Protein AF-L8THS9-F1 (afdb_monomer_lite)

Struct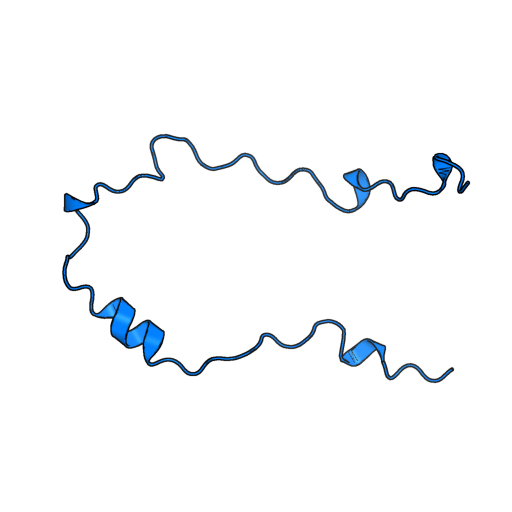ure (mmCIF, N/CA/C/O backbone):
data_AF-L8THS9-F1
#
_entry.id   AF-L8THS9-F1
#
loop_
_atom_site.group_PDB
_atom_site.id
_atom_site.type_symbol
_atom_site.label_atom_id
_atom_site.label_alt_id
_atom_site.label_comp_id
_atom_site.label_asym_id
_atom_site.label_entity_id
_atom_site.label_seq_id
_atom_site.pdbx_PDB_ins_code
_atom_site.Cartn_x
_atom_site.Cartn_y
_atom_site.Cartn_z
_atom_site.occupancy
_atom_site.B_iso_or_equiv
_atom_site.auth_seq_id
_atom_site.auth_comp_id
_atom_site.auth_asym_id
_atom_site.auth_atom_id
_atom_site.pdbx_PDB_model_num
ATOM 1 N N . MET A 1 1 ? 1.126 41.017 -0.228 1.00 53.91 1 MET A N 1
ATOM 2 C CA . MET A 1 1 ? 1.717 39.805 -0.828 1.00 53.91 1 MET A CA 1
ATOM 3 C C . MET A 1 1 ? 2.799 39.319 0.121 1.00 53.91 1 MET A C 1
ATOM 5 O O . MET A 1 1 ? 3.648 40.144 0.443 1.00 53.91 1 MET A O 1
ATOM 9 N N . PRO A 1 2 ? 2.742 38.087 0.658 1.00 58.09 2 PRO A N 1
ATOM 10 C CA . PRO A 1 2 ? 3.833 37.572 1.482 1.00 58.09 2 PRO A CA 1
ATOM 11 C C . PRO A 1 2 ? 5.127 37.527 0.656 1.00 58.09 2 PRO A C 1
ATOM 13 O O . PRO A 1 2 ? 5.091 37.217 -0.535 1.00 58.09 2 PRO A O 1
ATOM 16 N N . HIS A 1 3 ? 6.244 37.907 1.278 1.00 56.41 3 HIS A N 1
ATOM 17 C CA . HIS A 1 3 ? 7.566 37.882 0.653 1.00 56.41 3 HIS A CA 1
ATOM 18 C C . HIS A 1 3 ? 7.938 36.441 0.248 1.00 56.41 3 HIS A C 1
ATOM 20 O O . HIS A 1 3 ? 7.641 35.512 1.003 1.00 56.41 3 HIS A O 1
ATOM 26 N N . PRO A 1 4 ? 8.608 36.235 -0.902 1.00 60.16 4 PRO A N 1
ATOM 27 C CA . PRO A 1 4 ? 9.059 34.911 -1.344 1.00 60.16 4 PRO A CA 1
ATOM 28 C C . PRO A 1 4 ? 10.034 34.249 -0.353 1.00 60.16 4 PRO A C 1
ATOM 30 O O . PRO A 1 4 ? 10.141 33.030 -0.330 1.00 60.16 4 PRO A O 1
ATOM 33 N N . ASP A 1 5 ? 10.663 35.033 0.525 1.00 61.53 5 ASP A N 1
ATOM 34 C CA . ASP A 1 5 ? 11.592 34.555 1.557 1.00 61.53 5 ASP A CA 1
ATOM 35 C C . ASP A 1 5 ? 10.900 33.899 2.770 1.00 61.53 5 ASP A C 1
ATOM 37 O O . ASP A 1 5 ? 11.570 33.401 3.670 1.00 61.53 5 ASP A O 1
ATOM 41 N N . ALA A 1 6 ? 9.561 33.909 2.828 1.00 61.25 6 ALA A N 1
ATOM 42 C CA . ALA A 1 6 ? 8.785 33.293 3.910 1.00 61.25 6 ALA A CA 1
ATOM 43 C C . ALA A 1 6 ? 8.386 31.831 3.630 1.00 61.25 6 ALA A C 1
ATOM 45 O O . ALA A 1 6 ? 7.711 31.211 4.454 1.00 61.25 6 ALA A O 1
ATOM 46 N N . TRP A 1 7 ? 8.756 31.285 2.468 1.00 65.06 7 TRP A N 1
ATOM 47 C CA . TRP A 1 7 ? 8.468 29.893 2.138 1.00 65.06 7 TRP A CA 1
ATOM 48 C C . TRP A 1 7 ? 9.451 28.987 2.887 1.00 65.06 7 TRP A C 1
ATOM 50 O O . TRP A 1 7 ? 10.658 29.236 2.837 1.00 65.06 7 TRP A O 1
ATOM 60 N N . PRO A 1 8 ? 8.971 27.947 3.593 1.00 71.31 8 PRO A N 1
ATOM 61 C CA . PRO A 1 8 ? 9.850 26.937 4.157 1.00 71.31 8 PRO A CA 1
ATOM 62 C C . PRO A 1 8 ? 10.759 26.381 3.066 1.00 71.31 8 PRO A C 1
ATOM 64 O O . PRO A 1 8 ? 10.321 26.154 1.939 1.00 71.31 8 PRO A O 1
ATOM 67 N N . ASP A 1 9 ? 12.017 26.129 3.409 1.00 75.25 9 ASP A N 1
ATOM 68 C CA . ASP A 1 9 ? 12.907 25.366 2.544 1.00 75.25 9 ASP A CA 1
ATOM 69 C C . ASP A 1 9 ? 12.422 23.908 2.526 1.00 75.25 9 ASP A C 1
ATOM 71 O O . ASP A 1 9 ? 12.836 23.074 3.334 1.00 75.25 9 ASP A O 1
ATOM 75 N N . PHE A 1 10 ? 11.455 23.618 1.652 1.00 67.81 10 PHE A N 1
ATOM 76 C CA . PHE A 1 10 ? 10.831 22.301 1.544 1.00 67.81 10 PHE A CA 1
ATOM 77 C C . PHE A 1 10 ? 11.848 21.217 1.185 1.00 67.81 10 PHE A C 1
ATOM 79 O O . PHE A 1 10 ? 11.673 20.082 1.613 1.00 67.81 10 PHE A O 1
ATOM 86 N N . ALA A 1 11 ? 12.942 21.566 0.503 1.00 69.12 11 ALA A N 1
ATOM 87 C CA . ALA A 1 11 ? 14.021 20.630 0.199 1.00 69.12 11 ALA A CA 1
ATOM 88 C C . ALA A 1 11 ? 14.795 20.188 1.456 1.00 69.12 11 ALA A C 1
ATOM 90 O O . ALA A 1 11 ? 15.352 19.093 1.488 1.00 69.12 11 ALA A O 1
ATOM 91 N N . ARG A 1 12 ? 14.810 21.004 2.523 1.00 70.56 12 ARG A N 1
ATOM 92 C CA . ARG A 1 12 ? 15.334 20.600 3.843 1.00 70.56 12 ARG A CA 1
ATOM 93 C C . ARG A 1 12 ? 14.360 19.748 4.646 1.00 70.56 12 ARG A C 1
ATOM 95 O O . ARG A 1 12 ? 14.799 18.929 5.448 1.00 70.56 12 ARG A O 1
ATOM 102 N N . LEU A 1 13 ? 13.062 19.992 4.489 1.00 77.44 13 LEU A N 1
ATOM 103 C CA . LEU A 1 13 ? 12.015 19.281 5.228 1.00 77.44 13 LEU A CA 1
ATOM 104 C C . LEU A 1 13 ? 11.690 17.918 4.607 1.00 77.44 13 LEU A C 1
ATOM 106 O O . LEU A 1 13 ? 11.299 17.000 5.323 1.00 77.44 13 LEU A O 1
ATOM 110 N N . TYR A 1 14 ? 11.881 17.792 3.297 1.00 76.38 14 TYR A N 1
ATOM 111 C CA . TYR A 1 14 ? 11.592 16.600 2.517 1.00 76.38 14 TYR A CA 1
ATOM 112 C C . TYR A 1 14 ? 12.820 16.291 1.657 1.00 76.38 14 TYR A C 1
ATOM 114 O O . TYR A 1 14 ? 12.955 16.868 0.574 1.00 76.38 14 TYR A O 1
ATOM 122 N N . PRO A 1 15 ? 13.751 15.443 2.141 1.00 78.25 15 PRO A N 1
ATOM 123 C CA . PRO A 1 15 ? 14.844 14.980 1.298 1.00 78.25 15 PRO A CA 1
ATOM 124 C C . PRO A 1 15 ? 14.264 14.330 0.041 1.00 78.25 15 PRO A C 1
ATOM 126 O O . PRO A 1 15 ? 13.168 13.765 0.082 1.00 78.25 15 PRO A O 1
ATOM 129 N N . GLU A 1 16 ? 14.996 14.428 -1.069 1.00 78.12 16 GLU A N 1
ATOM 130 C CA . GLU A 1 16 ? 14.584 13.801 -2.322 1.00 78.12 16 GLU A CA 1
ATOM 131 C C . GLU A 1 16 ? 14.285 12.317 -2.060 1.00 78.12 16 GLU A C 1
ATOM 133 O O . GLU A 1 16 ? 15.109 11.633 -1.435 1.00 78.12 16 GLU A O 1
ATOM 138 N N . PRO A 1 17 ? 13.091 11.826 -2.443 1.00 77.50 17 PRO A N 1
ATOM 139 C CA . PRO A 1 17 ? 12.773 10.425 -2.260 1.00 77.50 17 PRO A CA 1
ATOM 140 C C . PRO A 1 17 ? 13.795 9.576 -3.024 1.00 77.50 17 PRO A C 1
ATOM 142 O O . PRO A 1 17 ? 14.360 10.024 -4.026 1.00 77.50 17 PRO A O 1
ATOM 145 N N . PRO A 1 18 ? 14.065 8.350 -2.558 1.00 81.69 18 PRO A N 1
ATOM 146 C CA . PRO A 1 18 ? 14.924 7.441 -3.295 1.00 81.69 18 PRO A CA 1
ATOM 147 C C . PRO A 1 18 ? 14.409 7.258 -4.729 1.00 81.69 18 PRO A C 1
ATOM 149 O O . PRO A 1 18 ? 13.206 7.303 -4.982 1.00 81.69 18 PRO A O 1
ATOM 152 N N . ILE A 1 19 ? 15.344 7.045 -5.658 1.00 78.56 19 ILE A N 1
ATOM 153 C CA . ILE A 1 19 ? 15.043 6.710 -7.053 1.00 78.56 19 ILE A CA 1
ATOM 154 C C . ILE A 1 19 ? 14.100 5.500 -7.0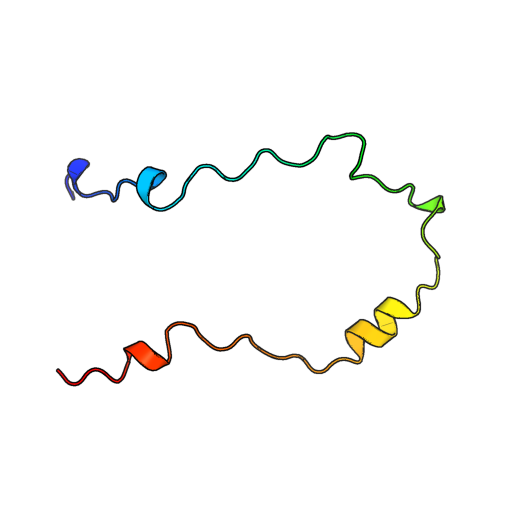79 1.00 78.56 19 ILE A C 1
ATOM 156 O O . ILE A 1 19 ? 14.367 4.507 -6.398 1.00 78.56 19 ILE A O 1
ATOM 160 N N . GLU A 1 20 ? 13.015 5.593 -7.856 1.00 76.31 20 GLU A N 1
ATOM 161 C CA . GLU A 1 20 ? 12.075 4.483 -8.035 1.00 76.31 20 GLU A CA 1
ATOM 162 C C . GLU A 1 20 ? 12.775 3.226 -8.570 1.00 76.31 20 GLU A C 1
ATOM 164 O O . GLU A 1 20 ? 13.789 3.293 -9.271 1.00 76.31 20 GLU A O 1
ATOM 169 N N . GLU A 1 21 ? 12.231 2.062 -8.218 1.00 75.31 21 GLU A N 1
ATO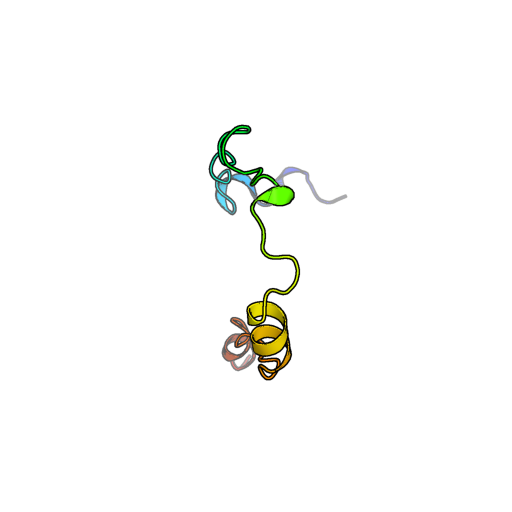M 170 C CA . GLU A 1 21 ? 12.783 0.768 -8.610 1.00 75.31 21 GLU A CA 1
ATOM 171 C C . GLU A 1 21 ? 12.918 0.625 -10.143 1.00 75.31 21 GLU A C 1
ATOM 173 O O . GLU A 1 21 ? 12.186 1.254 -10.913 1.00 75.31 21 GLU A O 1
ATOM 178 N N . PRO A 1 22 ? 13.888 -0.174 -10.630 1.00 68.94 22 PRO A N 1
ATOM 179 C CA . PRO A 1 22 ? 14.175 -0.286 -12.056 1.00 68.94 22 PRO A CA 1
ATOM 180 C C . PRO A 1 22 ? 12.959 -0.763 -12.860 1.00 68.94 22 PRO A C 1
ATOM 182 O O . PRO A 1 22 ? 12.324 -1.759 -12.516 1.00 68.94 22 PRO A O 1
ATOM 185 N N . LEU A 1 23 ? 12.726 -0.115 -14.010 1.00 65.25 23 LEU A N 1
ATOM 186 C CA . LEU A 1 23 ? 11.605 -0.369 -14.934 1.00 65.25 23 LEU A CA 1
ATOM 187 C C . LEU A 1 23 ? 11.351 -1.853 -15.253 1.00 65.25 23 LEU A C 1
ATOM 189 O O . LEU A 1 23 ? 10.234 -2.233 -15.579 1.00 65.25 23 LEU A O 1
ATOM 193 N N . SER A 1 24 ? 12.392 -2.685 -15.212 1.00 63.16 24 SER A N 1
ATOM 194 C CA . SER A 1 24 ? 12.346 -4.087 -15.622 1.00 63.16 24 SER A CA 1
ATOM 195 C C . SER A 1 24 ? 12.010 -5.075 -14.501 1.00 63.16 24 SER A C 1
ATOM 197 O O . SER A 1 24 ? 12.117 -6.275 -14.738 1.00 63.16 24 SER A O 1
ATOM 199 N N . ARG A 1 25 ? 11.703 -4.619 -13.277 1.00 59.53 25 ARG A N 1
ATOM 200 C CA . ARG A 1 25 ? 11.474 -5.516 -12.127 1.00 59.53 25 ARG A CA 1
ATOM 201 C C . ARG A 1 25 ? 10.122 -5.354 -11.429 1.00 59.53 25 ARG A C 1
ATOM 203 O O . ARG A 1 25 ? 9.839 -6.134 -10.533 1.00 59.53 25 ARG A O 1
ATOM 210 N N . ASN A 1 26 ? 9.302 -4.403 -11.877 1.00 62.06 26 ASN A N 1
ATOM 211 C CA . ASN A 1 26 ? 8.018 -4.069 -11.247 1.00 6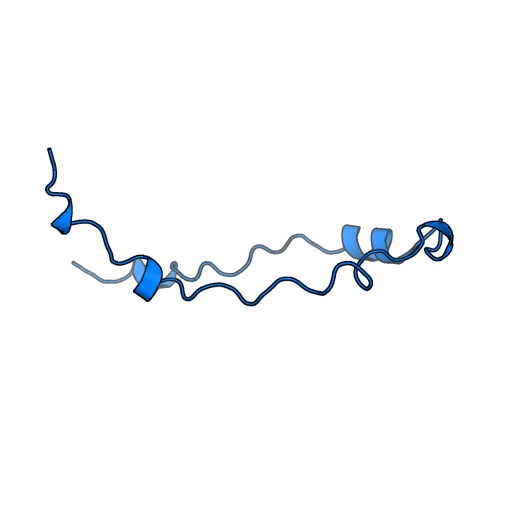2.06 26 ASN A CA 1
ATOM 212 C C . ASN A 1 26 ? 6.801 -4.592 -12.019 1.00 62.06 26 ASN A C 1
ATOM 214 O O . ASN A 1 26 ? 5.672 -4.389 -11.584 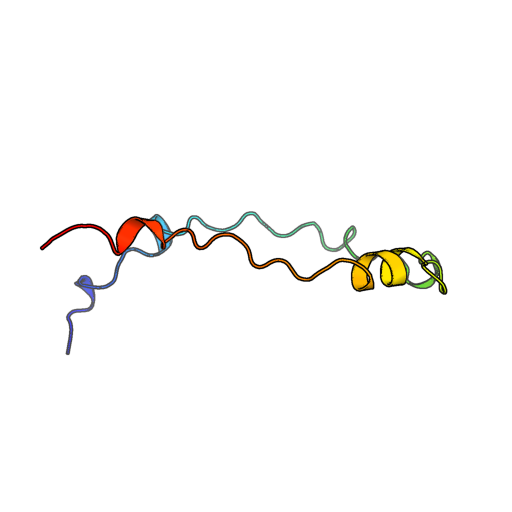1.00 62.06 26 ASN A O 1
ATOM 218 N N . LEU A 1 27 ? 7.016 -5.203 -13.186 1.00 63.69 27 LEU A N 1
ATOM 219 C CA . LEU A 1 27 ? 5.951 -5.782 -13.993 1.00 63.69 27 LEU A CA 1
ATOM 220 C C . LEU A 1 27 ? 6.063 -7.302 -13.881 1.00 63.69 27 LEU A C 1
ATOM 222 O O . LEU A 1 27 ? 6.810 -7.929 -14.631 1.00 63.69 27 LEU A O 1
ATOM 226 N N . GLU A 1 28 ? 5.386 -7.871 -12.888 1.00 70.31 28 GLU A N 1
ATOM 227 C CA . GLU A 1 28 ? 5.092 -9.303 -12.907 1.00 70.31 28 GLU A CA 1
ATOM 228 C C . GLU A 1 28 ? 4.204 -9.586 -14.126 1.00 70.31 28 GLU A C 1
ATOM 230 O O . GLU A 1 28 ? 3.367 -8.752 -14.493 1.00 70.31 28 GLU A O 1
ATOM 235 N N . ASP A 1 29 ? 4.435 -10.710 -14.805 1.00 77.62 29 ASP A N 1
ATOM 236 C CA . ASP A 1 29 ? 3.575 -11.112 -15.913 1.00 77.62 29 ASP A CA 1
ATOM 237 C C . ASP A 1 29 ? 2.175 -11.391 -15.340 1.00 77.62 29 ASP A C 1
ATOM 239 O O . ASP A 1 29 ? 2.056 -12.182 -14.403 1.00 77.62 29 ASP A O 1
ATOM 243 N N . PRO A 1 30 ? 1.105 -10.755 -15.845 1.00 75.44 30 PRO A N 1
ATOM 244 C CA . PRO A 1 30 ? -0.249 -11.050 -15.390 1.00 75.44 30 PRO A CA 1
ATOM 245 C C . PRO A 1 30 ? -0.621 -12.532 -15.517 1.00 75.44 30 PRO A C 1
ATOM 247 O O . PRO A 1 30 ? -1.459 -13.000 -14.750 1.00 75.44 30 PRO A O 1
ATOM 250 N N . ASP A 1 31 ? -0.001 -13.263 -16.450 1.00 81.00 31 ASP A N 1
ATOM 251 C CA . ASP A 1 31 ? -0.203 -14.705 -16.622 1.00 81.00 31 ASP A CA 1
ATOM 252 C C . ASP A 1 31 ? 0.479 -15.544 -15.517 1.00 81.00 31 ASP A C 1
ATOM 254 O O . ASP A 1 31 ? 0.123 -16.710 -15.327 1.00 81.00 31 ASP A O 1
ATOM 258 N N . ASP A 1 32 ? 1.424 -14.963 -14.767 1.00 80.44 32 ASP A N 1
ATOM 259 C CA . ASP A 1 32 ? 2.078 -15.594 -13.610 1.00 80.44 32 ASP A CA 1
ATOM 260 C C . ASP A 1 32 ? 1.279 -15.404 -12.303 1.00 80.44 32 ASP A C 1
ATOM 262 O O . ASP A 1 32 ? 1.571 -16.062 -11.298 1.00 80.44 32 ASP A O 1
ATOM 266 N N . LEU A 1 33 ? 0.262 -14.532 -12.295 1.00 75.56 33 LEU A N 1
ATOM 267 C CA . LEU A 1 33 ? -0.596 -14.304 -11.134 1.00 75.56 33 LEU A CA 1
ATOM 268 C C . LEU A 1 33 ? -1.751 -15.323 -11.098 1.00 75.56 33 LEU A C 1
ATOM 270 O O . LEU A 1 33 ? -2.430 -15.533 -12.107 1.00 75.56 33 LEU A O 1
ATOM 274 N N . PRO A 1 34 ? -2.032 -15.955 -9.944 1.00 79.38 34 PRO A N 1
ATOM 275 C CA . PRO A 1 34 ? -3.189 -16.831 -9.815 1.00 79.38 34 PRO A CA 1
ATOM 276 C C . PRO A 1 34 ? -4.488 -16.039 -10.029 1.00 79.38 34 PRO A C 1
ATOM 278 O O . PRO A 1 34 ? -4.704 -14.997 -9.417 1.00 79.38 34 PRO A O 1
ATOM 281 N N . ALA A 1 35 ? -5.362 -16.548 -10.903 1.00 75.75 35 ALA A N 1
ATOM 282 C CA . ALA A 1 35 ? -6.640 -15.907 -11.226 1.00 75.75 35 ALA A CA 1
ATOM 283 C C . ALA A 1 35 ? -7.600 -15.848 -10.024 1.00 75.75 35 ALA A C 1
ATOM 285 O O . ALA A 1 35 ? -8.347 -14.883 -9.881 1.00 75.75 35 ALA A O 1
ATOM 286 N N . ASP A 1 36 ? -7.540 -16.870 -9.169 1.00 75.06 36 ASP A N 1
ATOM 287 C CA . ASP A 1 36 ? -8.276 -16.970 -7.914 1.00 75.06 36 ASP A CA 1
ATOM 288 C C . ASP A 1 36 ? -7.255 -16.922 -6.767 1.00 75.06 36 ASP A C 1
ATOM 290 O O . ASP A 1 36 ? -6.759 -17.952 -6.307 1.00 75.06 36 ASP A O 1
ATOM 294 N N . ASP A 1 37 ? -6.857 -15.713 -6.373 1.00 76.88 37 ASP A N 1
ATOM 295 C CA . ASP A 1 37 ? -5.984 -15.506 -5.219 1.00 76.88 37 ASP A CA 1
ATOM 296 C C . ASP A 1 37 ? -6.827 -15.303 -3.952 1.00 76.88 37 ASP A C 1
ATOM 298 O O . ASP A 1 37 ? -7.358 -14.215 -3.700 1.00 76.88 37 ASP A O 1
ATOM 302 N N . ASP A 1 38 ? -6.940 -16.366 -3.149 1.00 77.31 38 ASP A N 1
ATOM 303 C CA . ASP A 1 38 ? -7.661 -16.375 -1.868 1.00 77.31 38 ASP A CA 1
ATOM 304 C C . ASP A 1 38 ? -7.121 -15.317 -0.877 1.00 77.31 38 ASP A C 1
ATOM 306 O O . ASP A 1 38 ? -7.828 -14.930 0.061 1.00 77.31 38 ASP A O 1
ATOM 310 N N . LEU A 1 39 ? -5.906 -14.784 -1.093 1.00 82.25 39 LEU A N 1
ATOM 311 C CA . LEU A 1 39 ? -5.333 -13.710 -0.272 1.00 82.25 39 LEU A CA 1
ATOM 312 C C . LEU A 1 39 ? -6.173 -12.429 -0.310 1.00 82.25 39 LEU A C 1
ATOM 314 O O . LEU A 1 39 ? -6.196 -11.690 0.678 1.00 82.25 39 LEU A O 1
ATOM 318 N N . TRP A 1 40 ? -6.883 -12.156 -1.410 1.00 81.75 40 TRP A N 1
ATOM 319 C CA . TRP A 1 40 ? -7.768 -10.991 -1.486 1.00 81.75 40 TRP A CA 1
ATOM 320 C C . TRP A 1 40 ? -8.967 -11.130 -0.555 1.00 81.75 40 TRP A C 1
ATOM 322 O O . TRP A 1 40 ? -9.322 -10.171 0.130 1.00 81.75 40 TRP A O 1
ATOM 332 N N . GLU A 1 41 ? -9.558 -12.320 -0.482 1.00 84.88 41 GLU A N 1
ATOM 333 C CA . GLU A 1 41 ? -10.678 -12.596 0.419 1.00 84.88 41 GLU A CA 1
ATOM 334 C C . GLU A 1 41 ? -10.239 -12.493 1.883 1.00 84.88 41 GLU A C 1
ATOM 336 O O . GLU A 1 41 ? -10.927 -11.875 2.699 1.00 84.88 41 GLU A O 1
ATOM 341 N N . GLU A 1 42 ? -9.052 -13.008 2.218 1.00 84.06 42 GLU A N 1
ATOM 342 C CA . GLU A 1 42 ? -8.466 -12.839 3.552 1.00 84.06 42 GLU A CA 1
ATOM 343 C C . GLU A 1 42 ? -8.192 -11.363 3.881 1.00 84.06 42 GLU A C 1
ATOM 345 O O . GLU A 1 42 ? -8.500 -10.911 4.988 1.00 84.06 42 GLU A O 1
ATOM 350 N N . PHE A 1 43 ? -7.673 -10.587 2.924 1.00 82.00 43 PHE A N 1
ATOM 351 C CA . PHE A 1 43 ? -7.421 -9.156 3.092 1.00 82.00 43 PHE A CA 1
ATOM 352 C C . PHE A 1 43 ? -8.715 -8.370 3.334 1.00 82.00 43 PHE A C 1
ATOM 354 O O . PHE A 1 43 ? -8.777 -7.549 4.252 1.00 82.00 43 PHE A O 1
ATOM 361 N N . TYR A 1 44 ? -9.768 -8.641 2.559 1.00 84.12 44 TYR A N 1
ATOM 362 C CA . TYR A 1 44 ? -11.068 -7.985 2.726 1.00 84.12 44 TYR A CA 1
ATOM 363 C C . TYR A 1 44 ? -11.858 -8.489 3.941 1.00 84.12 44 TYR A C 1
ATOM 365 O O . TYR A 1 44 ? -12.768 -7.796 4.403 1.00 84.12 44 TYR A O 1
ATOM 373 N N . ALA A 1 45 ? -11.500 -9.645 4.502 1.00 89.50 45 ALA A N 1
ATOM 374 C CA . ALA A 1 45 ? -12.045 -10.126 5.767 1.00 89.50 45 ALA A CA 1
ATOM 375 C C . ALA A 1 45 ? -11.446 -9.410 6.995 1.00 89.50 45 ALA A C 1
ATOM 377 O O . ALA A 1 45 ? -12.022 -9.490 8.088 1.00 89.50 45 ALA A O 1
ATOM 378 N N . LEU A 1 46 ? -10.313 -8.708 6.854 1.00 86.31 46 LEU A N 1
ATOM 379 C CA . LEU A 1 46 ? -9.701 -7.982 7.965 1.00 86.31 46 LEU A CA 1
ATOM 380 C C . LEU A 1 46 ? -10.522 -6.738 8.342 1.00 86.31 46 LEU A C 1
ATOM 382 O O . LEU A 1 46 ? -10.970 -5.983 7.476 1.00 86.31 46 LEU A O 1
ATOM 386 N N . PRO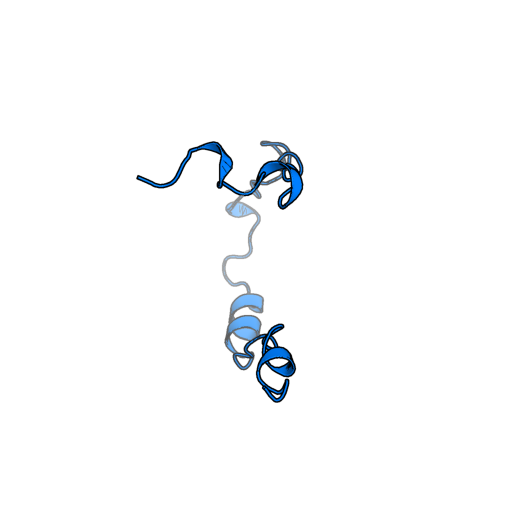 A 1 47 ? -10.700 -6.463 9.647 1.00 86.19 47 PRO A N 1
ATOM 387 C CA . PRO A 1 47 ? -11.341 -5.234 10.078 1.00 86.19 47 PRO A CA 1
ATOM 388 C C . PRO A 1 47 ? -10.490 -4.027 9.671 1.00 86.19 47 PRO A C 1
ATOM 390 O O . PRO A 1 47 ? -9.275 -4.008 9.860 1.00 86.19 47 PRO A O 1
ATOM 393 N N . PHE A 1 48 ? -11.142 -2.984 9.165 1.00 84.00 48 PHE A N 1
ATOM 394 C CA . PHE A 1 48 ? -10.483 -1.711 8.899 1.00 84.00 48 PHE A CA 1
ATOM 395 C C . PHE A 1 48 ? -10.012 -1.076 10.216 1.00 84.00 48 PHE A C 1
ATOM 397 O O . PHE A 1 48 ? -10.824 -0.792 11.100 1.00 84.00 48 PHE A O 1
ATOM 404 N N . VAL A 1 49 ? -8.705 -0.833 10.342 1.00 83.62 49 VAL A N 1
ATOM 405 C CA . VAL A 1 49 ? -8.106 -0.151 11.496 1.00 83.62 49 VAL A CA 1
ATOM 406 C C . VAL A 1 49 ? -7.439 1.127 11.010 1.00 83.62 49 VAL A C 1
ATOM 408 O O . VAL A 1 49 ? -6.515 1.086 10.199 1.00 83.62 49 VAL A O 1
ATOM 411 N N . LEU A 1 50 ? -7.900 2.270 11.519 1.00 80.69 50 LEU A N 1
ATOM 412 C CA . LEU A 1 50 ? -7.209 3.536 11.301 1.00 80.69 50 LEU A CA 1
ATOM 413 C C . LEU A 1 50 ? -5.879 3.527 12.068 1.00 80.69 50 LEU A C 1
ATOM 415 O O . LEU A 1 50 ? -5.862 3.142 13.241 1.00 80.69 50 LEU A O 1
ATOM 419 N N . PRO A 1 51 ? -4.770 3.965 11.446 1.00 80.75 51 PRO A N 1
ATOM 420 C CA . PRO A 1 51 ? -3.538 4.230 12.173 1.00 80.75 51 PRO A CA 1
ATOM 421 C C . PRO A 1 51 ? -3.800 5.208 13.320 1.00 80.75 51 PRO A C 1
ATOM 423 O O . PRO A 1 51 ? -4.617 6.120 13.182 1.00 80.75 51 PRO A O 1
ATOM 426 N N . LYS A 1 52 ? -3.086 5.042 14.440 1.00 82.44 52 LYS A N 1
ATOM 427 C CA . LYS A 1 52 ? -3.135 6.019 15.532 1.00 82.44 52 LYS A CA 1
ATOM 428 C C . LYS A 1 52 ? -2.698 7.383 14.992 1.00 82.44 52 LYS A C 1
ATOM 430 O O . LYS A 1 52 ? -1.651 7.469 14.347 1.00 82.44 52 LYS A O 1
ATOM 435 N N . ASP A 1 53 ? -3.481 8.423 15.265 1.00 82.62 53 ASP A N 1
ATOM 436 C CA . ASP A 1 53 ? -3.142 9.783 14.856 1.00 82.62 53 ASP A CA 1
ATOM 437 C C . ASP A 1 53 ? -1.830 10.215 15.547 1.00 82.62 53 ASP A C 1
ATOM 439 O O . ASP A 1 53 ? -1.756 10.228 16.781 1.00 82.62 53 ASP A O 1
ATOM 443 N N . PRO A 1 54 ? -0.772 10.563 14.791 1.00 76.56 54 PRO A N 1
ATOM 444 C CA . PRO A 1 54 ? 0.481 11.043 15.369 1.00 76.56 54 PRO A CA 1
ATOM 445 C C . PRO A 1 54 ? 0.356 12.407 16.074 1.00 76.56 54 PRO A C 1
ATOM 447 O O . PRO A 1 54 ? 1.313 12.848 16.718 1.00 76.56 54 PRO A O 1
ATOM 450 N N . PHE A 1 55 ? -0.783 13.092 15.957 1.00 76.81 55 PHE A N 1
ATOM 451 C CA . PHE A 1 55 ? -1.045 14.411 16.530 1.00 76.81 55 PHE A CA 1
ATOM 452 C C . PHE A 1 55 ? -2.060 14.407 17.682 1.00 76.81 55 PHE A C 1
ATOM 454 O O . PHE A 1 55 ? -2.220 15.451 18.313 1.00 76.81 55 PHE A O 1
ATOM 461 N N . GLU A 1 56 ? -2.658 13.262 18.029 1.00 69.25 56 GLU A N 1
ATOM 462 C CA . GLU A 1 56 ? -3.617 13.148 19.146 1.00 69.25 56 GLU A CA 1
ATOM 463 C C . GLU A 1 56 ? -3.036 13.645 20.488 1.00 69.25 56 GLU A C 1
ATOM 465 O O . GLU A 1 56 ? -3.739 14.251 21.294 1.00 69.25 56 GLU A O 1
ATOM 470 N N . ASP A 1 57 ? -1.727 13.474 20.710 1.00 62.19 57 ASP A N 1
ATOM 471 C CA . ASP A 1 57 ? -1.047 13.913 21.939 1.00 62.19 57 ASP A CA 1
ATOM 472 C C . ASP A 1 57 ? -0.716 15.426 21.955 1.00 62.19 57 ASP A C 1
ATOM 474 O O . ASP A 1 57 ? -0.303 15.963 22.986 1.00 62.19 57 ASP A O 1
ATOM 478 N N . ARG A 1 58 ? -0.866 16.149 20.831 1.00 59.34 58 ARG A N 1
ATOM 479 C CA . ARG A 1 58 ? -0.510 17.583 20.734 1.00 59.34 58 ARG A CA 1
ATOM 480 C C . ARG A 1 58 ? -1.627 18.531 21.160 1.00 59.34 58 ARG A C 1
ATOM 482 O O . ARG A 1 58 ? -1.335 19.679 21.490 1.00 59.34 58 ARG A O 1
ATOM 489 N N . GLU A 1 59 ? -2.876 18.076 21.192 1.00 58.91 59 GLU A N 1
ATOM 490 C CA . GLU A 1 59 ? -4.032 18.915 21.546 1.00 58.91 59 GLU A CA 1
ATOM 491 C C . GLU A 1 59 ? -4.250 19.057 23.067 1.00 58.91 59 GLU A C 1
ATOM 493 O O . GLU A 1 59 ? -5.142 19.780 23.504 1.00 58.91 59 GLU A O 1
ATOM 498 N N . GLN A 1 60 ? -3.416 18.412 23.894 1.00 56.81 60 GLN A N 1
ATOM 499 C CA . GLN A 1 60 ? -3.505 18.448 25.364 1.00 56.81 60 GLN A CA 1
ATOM 500 C C . GLN A 1 60 ? -2.444 19.336 26.037 1.00 56.81 60 GLN A C 1
ATOM 502 O O . GLN A 1 60 ? -2.247 19.247 27.250 1.00 56.81 60 GLN A O 1
ATOM 507 N N . ALA A 1 61 ? -1.756 20.207 25.293 1.00 52.00 61 ALA A N 1
ATOM 508 C CA . ALA A 1 61 ? -0.927 21.240 25.909 1.00 52.00 61 ALA A CA 1
ATOM 509 C C . ALA A 1 61 ? -1.831 22.386 26.420 1.00 52.00 61 ALA A C 1
ATOM 511 O O . ALA A 1 61 ? -2.480 23.041 25.601 1.00 52.00 61 ALA A O 1
ATOM 512 N N . PRO A 1 62 ? -1.914 22.645 27.741 1.00 49.00 62 PRO A N 1
ATOM 513 C CA . PRO A 1 62 ? -2.651 23.796 28.252 1.00 49.00 62 PRO A CA 1
ATOM 514 C C . PRO A 1 62 ? -1.983 25.101 27.789 1.00 49.00 62 PRO A C 1
ATOM 516 O O . PRO A 1 62 ? -0.757 25.221 27.831 1.00 49.00 62 PRO A O 1
ATOM 519 N N . VAL A 1 63 ? -2.816 26.049 27.343 1.00 53.31 63 VAL A N 1
ATOM 520 C CA . VAL A 1 63 ? -2.462 27.457 27.071 1.00 53.31 63 VAL A CA 1
ATOM 521 C C . VAL A 1 63 ? -2.045 28.165 28.356 1.00 53.31 63 VAL A C 1
ATOM 523 O O . VAL A 1 63 ? -2.712 27.930 29.391 1.00 53.31 63 VAL A O 1
#

Foldseek 3Di:
DDDPVPDPPVCVVDPDDPDDDDPPPPDDPPVPDDPDDCVVVVVVPDDDDDDDDPCPVVVPDDD

Radius of gyration: 22.24 Å; chains: 1; bounding box: 27×57×45 Å

Secondary structure (DSSP, 8-state):
---GGGS--HHHHSPPPPPPPPTTSS---GGGS-SS-HHHHHHHHSPP-PPPPTTGGGTT---

pLDDT: mean 72.49, std 10.1, range [49.0, 89.5]

Sequence (63 aa):
MPHPDAWPDFARLYPEPPIEEPLSRNLEDPDDLPADDDLWEEFYALPFVLPKDPFEDREQAPV

Organism: NCBI:txid683150